Protein 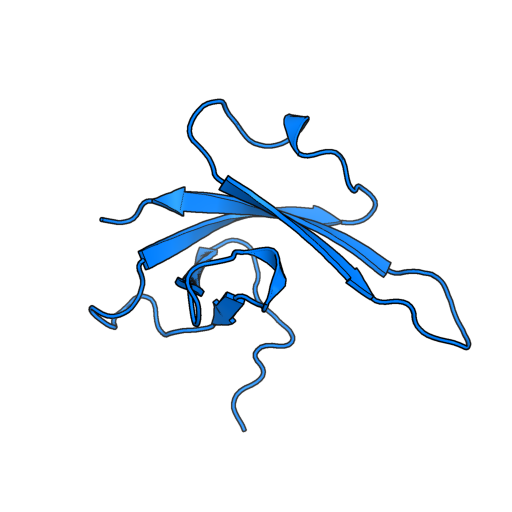AF-A0A6H1K1Y5-F1 (afdb_monomer_lite)

Foldseek 3Di:
DQPPVDQAAFWFWADPDPDCVVDTGTDHPPDPRRQKGQNHKAWPDQDQVVADVQWDKRWDFDPDVPDDGTIMITTIHGPD

Radius of gyration: 12.41 Å; chains: 1; bounding box: 38×22×28 Å

Structure (mmCIF, N/CA/C/O backbone):
data_AF-A0A6H1K1Y5-F1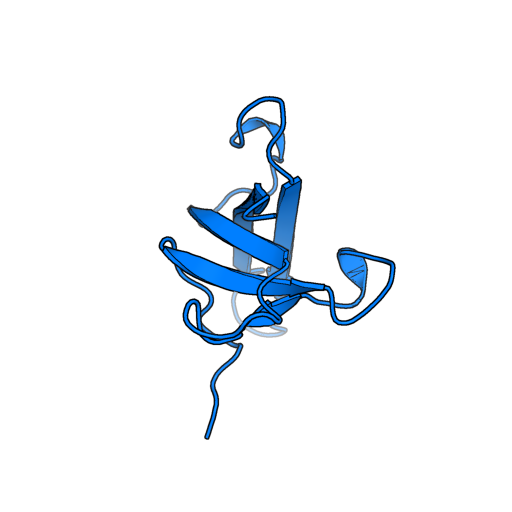
#
_entry.id   AF-A0A6H1K1Y5-F1
#
loop_
_atom_site.group_PDB
_atom_site.id
_atom_site.type_symbol
_atom_site.label_atom_id
_atom_site.label_alt_id
_atom_site.label_comp_id
_atom_site.label_asym_id
_atom_site.label_entity_id
_atom_site.label_seq_id
_atom_site.pdbx_PDB_ins_code
_atom_site.Cartn_x
_atom_site.Cartn_y
_atom_site.Cartn_z
_atom_site.occupancy
_atom_site.B_iso_or_equiv
_atom_site.auth_seq_id
_atom_site.auth_comp_id
_atom_site.auth_asym_id
_atom_site.auth_atom_id
_atom_site.pdbx_PDB_model_num
ATOM 1 N N . MET A 1 1 ? 10.491 -7.548 16.550 1.00 39.88 1 MET A N 1
ATOM 2 C CA . MET A 1 1 ? 11.407 -7.319 15.412 1.00 39.88 1 MET A CA 1
ATOM 3 C C . MET A 1 1 ? 10.455 -7.228 14.247 1.00 39.88 1 MET A C 1
ATOM 5 O O . MET A 1 1 ? 10.014 -8.260 13.773 1.00 39.88 1 MET A O 1
ATOM 9 N N . ASP A 1 2 ? 9.947 -6.025 14.005 1.00 40.81 2 ASP A N 1
ATOM 10 C CA . ASP A 1 2 ? 8.684 -5.814 13.297 1.00 40.81 2 ASP A CA 1
ATOM 11 C C . ASP A 1 2 ? 9.026 -5.119 11.987 1.00 40.81 2 ASP A C 1
ATOM 13 O O . ASP A 1 2 ? 9.183 -3.898 11.906 1.00 40.81 2 ASP A O 1
ATOM 17 N N . ASP A 1 3 ? 9.292 -5.961 10.996 1.00 44.91 3 ASP A N 1
ATOM 18 C CA . ASP A 1 3 ? 9.767 -5.592 9.677 1.00 44.91 3 ASP A CA 1
ATOM 19 C C . ASP A 1 3 ? 8.652 -4.913 8.871 1.00 44.91 3 ASP A C 1
ATOM 21 O O . ASP A 1 3 ? 7.983 -5.522 8.043 1.00 44.91 3 ASP A O 1
ATOM 25 N N . ALA A 1 4 ? 8.537 -3.592 9.019 1.00 47.19 4 ALA A N 1
ATOM 26 C CA . ALA A 1 4 ? 7.861 -2.723 8.048 1.00 47.19 4 ALA A CA 1
ATOM 27 C C . ALA A 1 4 ? 8.545 -2.729 6.654 1.00 47.19 4 ALA A C 1
ATOM 29 O O . ALA A 1 4 ? 8.141 -2.005 5.740 1.00 47.19 4 ALA A O 1
ATOM 30 N N . GLU A 1 5 ? 9.610 -3.522 6.472 1.00 50.41 5 GLU A N 1
ATOM 31 C CA . GLU A 1 5 ? 10.319 -3.672 5.202 1.00 50.41 5 GLU A CA 1
ATOM 32 C C . GLU A 1 5 ? 9.540 -4.536 4.189 1.00 50.41 5 GLU A C 1
ATOM 34 O O . GLU A 1 5 ? 9.748 -4.359 2.987 1.00 50.41 5 GLU A O 1
ATOM 39 N N . SER A 1 6 ? 8.580 -5.355 4.647 1.00 50.41 6 SER A N 1
ATOM 40 C CA . SER A 1 6 ? 7.818 -6.313 3.831 1.00 50.41 6 SER A CA 1
ATOM 41 C C . SER A 1 6 ? 6.306 -6.043 3.844 1.00 50.41 6 SER A C 1
ATOM 43 O O . SER A 1 6 ? 5.517 -6.916 4.182 1.00 50.41 6 SER A O 1
ATOM 45 N N . ALA A 1 7 ? 5.876 -4.829 3.495 1.00 59.38 7 ALA A N 1
ATOM 46 C CA . ALA A 1 7 ? 4.466 -4.619 3.160 1.00 59.38 7 ALA A CA 1
ATOM 47 C C . ALA A 1 7 ? 4.183 -5.334 1.826 1.00 59.38 7 ALA A C 1
ATOM 49 O O . ALA A 1 7 ? 4.642 -4.887 0.773 1.00 59.38 7 ALA A O 1
ATOM 50 N N . GLU A 1 8 ? 3.487 -6.466 1.869 1.00 66.94 8 GLU A N 1
ATOM 51 C CA . GLU A 1 8 ? 3.134 -7.265 0.690 1.00 66.94 8 GLU A CA 1
ATOM 52 C C . GLU A 1 8 ? 1.658 -7.072 0.319 1.00 66.94 8 GLU A C 1
ATOM 54 O O . GLU A 1 8 ? 0.881 -6.477 1.066 1.00 66.94 8 GLU A O 1
ATOM 59 N N . ALA A 1 9 ? 1.236 -7.582 -0.841 1.00 73.88 9 ALA A N 1
ATOM 60 C CA . ALA A 1 9 ? -0.183 -7.597 -1.183 1.00 73.88 9 ALA A CA 1
ATOM 61 C C . ALA A 1 9 ? -0.963 -8.400 -0.129 1.00 73.88 9 ALA A C 1
ATOM 63 O O . ALA A 1 9 ? -0.670 -9.567 0.119 1.00 73.88 9 ALA A O 1
ATOM 64 N N . GLY A 1 10 ? -1.962 -7.769 0.481 1.00 74.50 10 GLY A N 1
ATOM 65 C CA . GLY A 1 10 ? -2.748 -8.307 1.587 1.00 74.50 10 GLY A CA 1
ATOM 66 C C . GLY A 1 10 ? -2.427 -7.689 2.946 1.00 74.50 10 GLY A C 1
ATOM 67 O O . GLY A 1 10 ? -3.231 -7.861 3.863 1.00 74.50 10 GLY A O 1
ATOM 68 N N . ASP A 1 11 ? -1.325 -6.953 3.058 1.00 83.94 11 ASP A N 1
ATOM 69 C CA . ASP A 1 11 ? -0.879 -6.333 4.300 1.00 83.94 11 ASP A CA 1
ATOM 70 C C . ASP A 1 11 ? -1.662 -5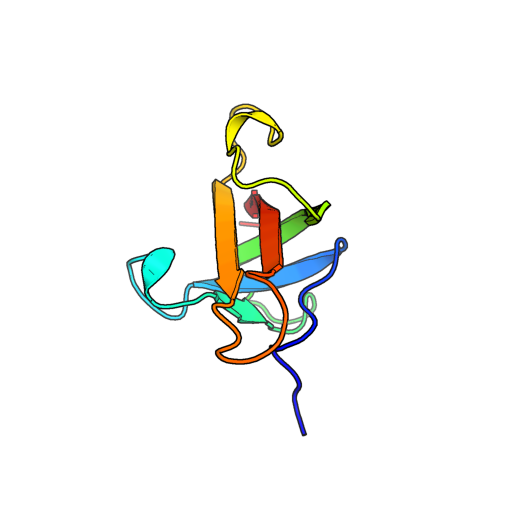.051 4.620 1.00 83.94 11 ASP A C 1
ATOM 72 O O . ASP A 1 11 ? -2.129 -4.353 3.715 1.00 83.94 11 ASP A O 1
ATOM 76 N N . CYS A 1 12 ? -1.850 -4.738 5.901 1.00 86.06 12 CYS A N 1
ATOM 77 C CA . CYS A 1 12 ? -2.553 -3.525 6.304 1.00 86.06 12 CYS A CA 1
ATOM 78 C C . CYS A 1 12 ? -1.574 -2.453 6.737 1.00 86.06 12 CYS A C 1
ATOM 80 O O . CYS A 1 12 ? -0.579 -2.700 7.407 1.00 86.06 12 CYS A O 1
ATOM 82 N N . VAL A 1 13 ? -1.873 -1.221 6.355 1.00 82.94 13 VAL A N 1
ATOM 83 C CA . VAL A 1 13 ? -1.013 -0.090 6.646 1.00 82.94 13 VAL A CA 1
ATOM 84 C C . VAL A 1 13 ? -1.811 1.054 7.238 1.00 82.94 13 VAL A C 1
ATOM 86 O O . VAL A 1 13 ? -2.938 1.368 6.848 1.00 82.94 13 VAL A O 1
ATOM 89 N N . GLN A 1 14 ? -1.177 1.713 8.187 1.00 83.69 14 GLN A N 1
ATOM 90 C CA . GLN A 1 14 ? -1.638 2.947 8.771 1.00 83.69 14 GLN A CA 1
ATOM 91 C C . GLN A 1 14 ? -0.833 4.096 8.176 1.00 83.69 14 GLN A C 1
ATOM 93 O O . GLN A 1 14 ? 0.403 4.041 8.085 1.00 83.69 14 GLN A O 1
ATOM 98 N N . LYS A 1 15 ? -1.524 5.181 7.823 1.00 74.75 15 LYS A N 1
ATOM 99 C CA . LYS A 1 15 ? -0.843 6.454 7.589 1.00 74.75 15 LYS A CA 1
ATOM 100 C C . LYS A 1 15 ? -0.298 6.935 8.926 1.00 74.75 15 LYS A C 1
ATOM 102 O O . LYS A 1 15 ? -1.053 7.371 9.786 1.00 74.75 15 LYS A O 1
ATOM 107 N N . SER A 1 16 ? 1.019 6.857 9.098 1.00 66.88 16 SER A N 1
ATOM 108 C CA . SER A 1 16 ? 1.662 7.379 10.310 1.00 66.88 16 SER A CA 1
ATOM 109 C C . SER A 1 16 ? 1.652 8.906 10.365 1.00 66.88 16 SER A C 1
ATOM 111 O O . SER A 1 16 ? 1.895 9.479 11.422 1.00 66.88 16 SER A O 1
ATOM 113 N N . SER A 1 17 ? 1.359 9.568 9.244 1.00 61.88 17 SER A N 1
ATOM 114 C CA . SER A 1 17 ? 1.280 11.020 9.153 1.00 61.88 17 SER A CA 1
ATOM 115 C C . SER A 1 17 ? 0.287 11.456 8.072 1.00 61.88 17 SER A C 1
ATOM 117 O O . SER A 1 17 ? -0.175 10.649 7.263 1.00 61.88 17 SER A O 1
ATOM 119 N N . SER A 1 18 ? -0.037 12.748 8.039 1.00 62.56 18 SER A N 1
ATOM 120 C CA . SER A 1 18 ? -0.996 13.355 7.098 1.00 62.56 18 SER A CA 1
ATOM 121 C C . SER A 1 18 ? -0.641 13.148 5.615 1.00 62.56 18 SER A C 1
ATOM 123 O O . SER A 1 18 ? -1.494 13.327 4.746 1.00 62.56 18 SER A O 1
ATOM 125 N N . SER A 1 19 ? 0.599 12.750 5.327 1.00 58.28 19 SER A N 1
ATOM 126 C CA . SER A 1 19 ? 1.160 12.546 3.992 1.00 58.28 19 SER A CA 1
ATOM 127 C C . SER A 1 19 ? 1.503 11.071 3.776 1.00 58.28 19 SER A C 1
ATOM 129 O O . SER A 1 19 ? 2.099 10.445 4.647 1.00 58.28 19 SER A O 1
ATOM 131 N N . LEU A 1 20 ? 1.195 10.528 2.593 1.00 61.97 20 LEU A N 1
ATOM 132 C CA . LEU A 1 20 ? 1.676 9.199 2.179 1.00 61.97 20 LEU A CA 1
ATOM 133 C C . LEU A 1 20 ? 3.207 9.162 2.030 1.00 61.97 20 LEU A C 1
ATOM 135 O O . LEU A 1 20 ? 3.807 8.119 2.251 1.00 61.97 20 LEU A O 1
ATOM 139 N N . ASP A 1 21 ? 3.822 10.299 1.694 1.00 58.03 21 ASP A N 1
ATOM 140 C CA . ASP A 1 21 ? 5.263 10.452 1.443 1.00 58.03 21 ASP A CA 1
ATOM 141 C C . ASP A 1 21 ? 6.143 10.196 2.676 1.00 58.03 21 ASP A C 1
ATOM 143 O O . ASP A 1 21 ? 7.219 9.616 2.558 1.00 58.03 21 ASP A O 1
ATOM 147 N N . ASP A 1 22 ? 5.667 10.571 3.870 1.00 60.50 22 ASP A N 1
ATOM 148 C CA . ASP A 1 22 ? 6.397 10.404 5.141 1.00 60.50 22 ASP A CA 1
ATOM 149 C C . ASP A 1 22 ? 6.509 8.937 5.587 1.00 60.50 22 ASP A C 1
ATOM 151 O O . ASP A 1 22 ? 7.215 8.614 6.543 1.00 60.50 22 ASP A O 1
ATOM 155 N N . GLY A 1 23 ? 5.837 8.036 4.873 1.00 65.69 23 GLY A N 1
ATOM 156 C CA . GLY A 1 23 ? 5.910 6.606 5.095 1.00 65.69 23 GLY A CA 1
ATOM 157 C C . GLY A 1 23 ? 4.607 6.025 5.624 1.00 65.69 23 GLY A C 1
ATOM 158 O O . GLY A 1 23 ? 3.872 6.603 6.429 1.00 65.69 23 GLY A O 1
ATOM 159 N N . LEU A 1 24 ? 4.338 4.820 5.147 1.00 74.06 24 LEU A N 1
ATOM 160 C CA . LEU A 1 24 ? 3.281 3.962 5.647 1.00 74.06 24 LEU A CA 1
ATOM 161 C C . LEU A 1 24 ? 3.862 3.063 6.724 1.00 74.06 24 LEU A C 1
ATOM 163 O O . LEU A 1 24 ? 4.968 2.537 6.576 1.00 74.06 24 LEU A O 1
ATOM 167 N N . LYS A 1 25 ? 3.103 2.868 7.795 1.00 77.06 25 LYS A N 1
ATOM 168 C CA . LYS A 1 25 ? 3.454 1.893 8.817 1.00 77.06 25 LYS A CA 1
ATOM 169 C C . LYS A 1 25 ? 2.621 0.650 8.594 1.00 77.06 25 LYS A C 1
ATOM 171 O O . LYS A 1 25 ? 1.399 0.726 8.642 1.00 77.06 25 LYS A O 1
ATOM 176 N N . VAL A 1 26 ? 3.296 -0.469 8.370 1.00 77.69 26 VAL A N 1
ATOM 177 C CA . VAL A 1 26 ? 2.676 -1.791 8.418 1.00 77.69 26 VAL A CA 1
ATOM 178 C C . VAL A 1 26 ? 2.087 -1.994 9.806 1.00 77.69 26 VAL A C 1
ATOM 180 O O . VAL A 1 26 ? 2.771 -1.818 10.819 1.00 77.69 26 VAL A O 1
ATOM 183 N N . VAL A 1 27 ? 0.799 -2.295 9.841 1.00 81.81 27 VAL A N 1
ATOM 184 C CA . VAL A 1 27 ? 0.046 -2.605 11.049 1.00 81.81 27 VAL A CA 1
ATOM 185 C C . VAL A 1 27 ? -0.716 -3.895 10.825 1.00 81.81 27 VAL A C 1
ATOM 187 O O . VAL A 1 27 ? -1.001 -4.302 9.702 1.00 81.81 27 VAL A O 1
ATOM 190 N N . ASP A 1 28 ? -1.086 -4.537 11.920 1.00 79.69 28 ASP A N 1
ATOM 191 C CA . ASP A 1 28 ? -1.883 -5.742 11.828 1.00 79.69 28 ASP A CA 1
ATOM 192 C C . ASP A 1 28 ? -3.252 -5.422 11.209 1.00 79.69 28 ASP A C 1
ATOM 194 O O . ASP A 1 28 ? -3.927 -4.480 11.631 1.00 79.69 28 ASP A O 1
ATOM 198 N N . CYS A 1 29 ? -3.697 -6.208 10.226 1.00 73.81 29 CYS A N 1
ATOM 199 C CA . CYS A 1 29 ? -5.044 -6.054 9.666 1.00 73.81 29 CYS A CA 1
ATOM 200 C C . CYS A 1 29 ? -6.148 -6.279 10.709 1.00 73.81 29 CYS A C 1
ATOM 202 O O . CYS A 1 29 ? -7.286 -5.859 10.495 1.00 73.81 29 CYS A O 1
ATOM 204 N N . GLY A 1 30 ? -5.836 -6.952 11.822 1.00 73.44 30 GLY A N 1
ATOM 205 C CA . GLY A 1 30 ? -6.738 -7.087 12.965 1.00 73.44 30 GLY A CA 1
ATOM 206 C C . GLY A 1 30 ? -6.816 -5.840 13.854 1.00 73.44 30 GLY A C 1
ATOM 207 O O . GLY A 1 30 ? -7.698 -5.766 14.711 1.00 73.44 30 GLY A O 1
ATOM 208 N N . SER A 1 31 ? -5.924 -4.865 13.669 1.00 78.12 31 SER A N 1
ATOM 209 C CA . SER A 1 31 ? -5.918 -3.624 14.438 1.00 78.12 31 SER A CA 1
ATOM 210 C C . SER A 1 31 ? -6.879 -2.605 13.835 1.00 78.12 31 SER A C 1
ATOM 212 O O . SER A 1 31 ? -6.831 -2.299 12.647 1.00 78.12 31 SER A O 1
ATOM 214 N N . SER A 1 32 ? -7.683 -1.961 14.684 1.00 78.50 32 SER A N 1
ATOM 215 C CA . SER A 1 32 ? -8.560 -0.833 14.309 1.00 78.50 32 SER A CA 1
ATOM 216 C C . SER A 1 32 ? -7.812 0.407 13.783 1.00 78.50 32 SER A C 1
ATOM 218 O O . SER A 1 32 ? -8.429 1.414 13.433 1.00 78.50 32 SER A O 1
ATOM 220 N N . GLU A 1 33 ? -6.484 0.346 13.800 1.00 78.00 33 GLU A N 1
ATOM 221 C CA . GLU A 1 33 ? -5.529 1.363 13.373 1.00 78.00 33 GLU A CA 1
ATOM 222 C C . GLU A 1 33 ? -5.172 1.232 11.883 1.00 78.00 33 GLU A C 1
ATOM 224 O O . GLU A 1 33 ? -4.559 2.138 11.328 1.00 78.00 33 GLU A O 1
ATOM 229 N N . ALA A 1 34 ? -5.545 0.126 11.228 1.00 82.25 34 ALA A N 1
ATOM 230 C CA . ALA A 1 34 ? -5.399 -0.042 9.789 1.00 82.25 34 ALA A CA 1
ATOM 231 C C . ALA A 1 34 ? -6.342 0.915 9.045 1.00 82.25 34 ALA A C 1
ATOM 233 O O . ALA A 1 34 ? -7.560 0.740 9.053 1.00 82.25 34 ALA A O 1
ATOM 234 N N . ASP A 1 35 ? -5.777 1.932 8.394 1.00 84.31 35 ASP A N 1
ATOM 235 C CA . ASP A 1 35 ? -6.545 2.864 7.560 1.00 84.31 35 ASP A CA 1
ATOM 236 C C . ASP A 1 35 ? -6.644 2.373 6.108 1.00 84.31 35 ASP A C 1
ATOM 238 O O . ASP A 1 35 ? -7.643 2.613 5.423 1.00 84.31 35 ASP A O 1
ATOM 242 N N . TYR A 1 36 ? -5.616 1.663 5.634 1.00 85.69 36 TYR A N 1
ATOM 243 C CA . TYR A 1 36 ? -5.537 1.149 4.272 1.00 85.69 36 TYR A CA 1
ATOM 244 C C . TYR A 1 36 ? -5.064 -0.302 4.252 1.00 85.69 36 TYR A C 1
ATOM 246 O O . TYR A 1 36 ? -4.375 -0.766 5.159 1.00 85.69 36 TYR A O 1
ATOM 254 N N . LYS A 1 37 ? -5.392 -1.012 3.177 1.00 86.00 37 LYS A N 1
ATOM 255 C CA . LYS A 1 37 ? -4.898 -2.360 2.900 1.00 86.00 37 LYS A CA 1
ATOM 256 C C . LYS A 1 37 ? -4.212 -2.398 1.552 1.00 86.00 37 LYS A C 1
ATOM 258 O O . LYS A 1 37 ? -4.744 -1.883 0.573 1.00 86.00 37 LYS A O 1
ATOM 263 N N . VAL A 1 38 ? -3.053 -3.031 1.488 1.00 86.88 38 VAL A N 1
ATOM 264 C CA . VAL A 1 38 ? -2.358 -3.306 0.241 1.00 86.88 38 VAL A CA 1
ATOM 265 C C . VAL A 1 38 ? -3.189 -4.315 -0.543 1.00 86.88 38 VAL A C 1
ATOM 267 O O . VAL A 1 38 ? -3.325 -5.475 -0.167 1.00 86.88 38 VAL A O 1
ATOM 270 N N . SER A 1 39 ? -3.783 -3.855 -1.631 1.00 85.25 39 SER A N 1
ATOM 271 C CA . SER A 1 39 ? -4.543 -4.677 -2.564 1.00 85.25 39 SER A CA 1
ATOM 272 C C . SER A 1 39 ? -3.591 -5.428 -3.491 1.00 85.25 39 SER A C 1
ATOM 274 O O . SER A 1 39 ? -3.710 -6.635 -3.693 1.00 85.25 39 SER A O 1
ATOM 276 N N . THR A 1 40 ? -2.604 -4.722 -4.047 1.00 84.81 40 THR A N 1
ATOM 277 C CA . THR A 1 40 ? -1.656 -5.273 -5.023 1.00 84.81 40 THR A CA 1
ATOM 278 C C . THR A 1 40 ? -0.305 -4.577 -4.913 1.00 84.81 40 THR A C 1
ATOM 280 O O . THR A 1 40 ? -0.234 -3.392 -4.591 1.00 84.81 40 THR A O 1
ATOM 283 N N . VAL A 1 41 ? 0.773 -5.314 -5.187 1.00 84.44 41 VAL A N 1
ATOM 284 C CA . VAL A 1 41 ? 2.136 -4.780 -5.260 1.00 84.44 41 VAL A CA 1
ATOM 285 C C . VAL A 1 41 ? 2.681 -5.012 -6.658 1.00 84.44 41 VAL A C 1
ATOM 287 O O . VAL A 1 41 ? 2.762 -6.145 -7.130 1.00 84.44 41 VAL A O 1
ATOM 290 N N . HIS A 1 42 ? 3.083 -3.929 -7.306 1.00 86.31 42 HIS A N 1
ATOM 291 C CA . HIS A 1 42 ? 3.763 -3.945 -8.585 1.00 86.31 42 HIS A CA 1
ATOM 292 C C . HIS A 1 42 ? 5.233 -3.613 -8.370 1.00 86.31 42 HIS A C 1
ATOM 294 O O . HIS A 1 42 ? 5.603 -2.465 -8.140 1.00 86.31 42 HIS A O 1
ATOM 300 N N . ASN A 1 43 ? 6.078 -4.633 -8.444 1.00 78.81 43 ASN A N 1
ATOM 301 C CA . ASN A 1 43 ? 7.524 -4.453 -8.484 1.00 78.81 43 ASN A CA 1
ATOM 302 C C . ASN A 1 43 ? 7.946 -4.002 -9.895 1.00 78.81 43 ASN A C 1
ATOM 304 O O . ASN A 1 43 ? 7.247 -4.292 -10.866 1.00 78.81 43 ASN A O 1
ATOM 308 N N . ASP A 1 44 ? 9.051 -3.263 -9.999 1.00 79.44 44 ASP A N 1
ATOM 309 C CA . ASP A 1 44 ? 9.623 -2.742 -11.255 1.00 79.44 44 ASP A CA 1
ATOM 310 C C . ASP A 1 44 ? 8.818 -1.629 -11.948 1.00 79.44 44 ASP A C 1
ATOM 312 O O . ASP A 1 44 ? 9.086 -1.276 -13.097 1.00 79.44 44 ASP A O 1
ATOM 316 N N . THR A 1 45 ? 7.875 -1.006 -11.242 1.00 81.81 45 THR A N 1
ATOM 317 C CA . THR A 1 45 ? 7.163 0.178 -11.732 1.00 81.81 45 THR A CA 1
ATOM 318 C C . THR A 1 45 ? 7.086 1.266 -10.670 1.00 81.81 45 THR A C 1
ATOM 320 O O . THR A 1 45 ? 7.255 1.015 -9.476 1.00 81.81 45 THR A O 1
ATOM 323 N N . THR A 1 46 ? 6.859 2.493 -11.130 1.00 81.12 46 THR A N 1
ATOM 324 C CA . THR A 1 46 ? 6.493 3.661 -10.315 1.00 81.12 46 THR A CA 1
ATOM 325 C C . THR A 1 46 ? 5.203 4.303 -10.814 1.00 81.12 46 THR A C 1
ATOM 327 O O . THR A 1 46 ? 4.870 5.402 -10.382 1.00 81.12 46 THR A O 1
ATOM 330 N N . ASP A 1 47 ? 4.503 3.657 -11.749 1.00 83.00 47 ASP A N 1
ATOM 331 C CA . ASP A 1 47 ? 3.277 4.181 -12.335 1.00 83.00 47 ASP A CA 1
ATOM 332 C C . ASP A 1 47 ? 2.101 3.971 -11.381 1.00 83.00 47 ASP A C 1
ATOM 334 O O . ASP A 1 47 ? 1.686 2.831 -11.183 1.00 83.00 47 ASP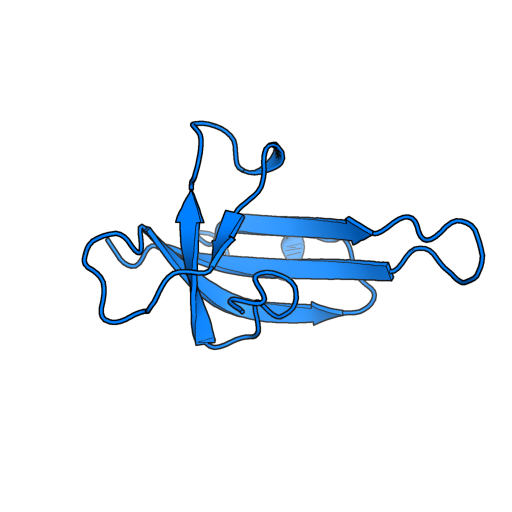 A O 1
ATOM 338 N N . PRO A 1 48 ? 1.509 5.036 -10.814 1.00 78.38 48 PRO A N 1
ATOM 339 C CA . PRO A 1 48 ? 0.334 4.910 -9.954 1.00 78.38 48 PRO A CA 1
ATOM 340 C C . PRO A 1 48 ? -0.912 4.455 -10.728 1.00 78.38 48 PRO A C 1
ATOM 342 O O . PRO A 1 48 ? -1.868 3.975 -10.131 1.00 78.38 48 PRO A O 1
ATOM 345 N N . THR A 1 49 ? -0.885 4.562 -12.058 1.00 84.06 49 THR A N 1
ATOM 346 C CA . THR A 1 49 ? -1.947 4.152 -12.987 1.00 84.06 49 THR A CA 1
ATOM 347 C C . THR A 1 49 ? -2.195 2.643 -13.005 1.00 84.06 49 THR A C 1
ATOM 349 O O . THR A 1 49 ? -3.190 2.194 -13.565 1.00 84.06 49 THR A O 1
ATOM 352 N N . VAL A 1 50 ? -1.283 1.846 -12.438 1.00 85.62 50 VAL A N 1
ATOM 353 C CA . VAL A 1 50 ? -1.490 0.398 -12.263 1.00 85.62 50 VAL A CA 1
ATOM 354 C C . VAL A 1 50 ? -2.545 0.094 -11.198 1.00 85.62 50 VAL A C 1
ATOM 356 O O . VAL A 1 50 ? -3.117 -0.992 -11.204 1.00 85.62 50 VAL A O 1
ATOM 359 N N . CYS A 1 51 ? -2.805 1.050 -10.304 1.00 84.69 51 CYS A N 1
ATOM 360 C CA . CYS A 1 51 ? -3.854 0.972 -9.301 1.00 84.69 51 CYS A CA 1
ATOM 361 C C . CYS A 1 51 ? -5.178 1.485 -9.878 1.00 84.69 51 CYS A C 1
ATOM 363 O O . CYS A 1 51 ? -5.193 2.386 -10.720 1.00 84.69 51 CYS A O 1
ATOM 365 N N . SER A 1 52 ? -6.297 0.926 -9.424 1.00 83.19 52 SER A N 1
ATOM 366 C CA . SER A 1 52 ? -7.624 1.298 -9.920 1.00 83.19 52 SER A CA 1
ATOM 367 C C . SER A 1 52 ? -8.031 2.699 -9.457 1.00 83.19 52 SER A C 1
ATOM 369 O O . SER A 1 52 ? -7.572 3.200 -8.428 1.00 83.19 52 SER A O 1
ATOM 371 N N . GLU A 1 53 ? -8.959 3.327 -10.184 1.00 75.75 53 GLU A N 1
ATOM 372 C CA . GLU A 1 53 ? -9.572 4.588 -9.758 1.00 75.75 53 GLU A CA 1
ATOM 373 C C . GLU A 1 53 ? -10.273 4.413 -8.398 1.00 75.75 53 GLU A C 1
ATOM 375 O O . GLU A 1 53 ? -11.212 3.631 -8.261 1.00 75.75 53 GLU A O 1
ATOM 380 N N . GLY A 1 54 ? -9.793 5.143 -7.386 1.00 74.81 54 GLY A N 1
ATOM 381 C CA . GLY A 1 54 ? -10.255 5.047 -5.995 1.00 74.81 54 GLY A CA 1
ATOM 382 C C . GLY A 1 54 ? -9.260 4.376 -5.042 1.00 74.81 54 GLY A C 1
ATOM 383 O O . GLY A 1 54 ? -9.435 4.461 -3.827 1.00 74.81 54 GLY A O 1
ATOM 384 N N . GLU A 1 55 ? -8.192 3.770 -5.561 1.00 83.75 55 GLU A N 1
ATOM 385 C CA . GLU A 1 55 ? -7.090 3.243 -4.757 1.00 83.75 55 GLU A CA 1
ATOM 386 C C . GLU A 1 55 ? -5.990 4.303 -4.580 1.00 83.75 55 GLU A C 1
ATOM 388 O O . GLU A 1 55 ? -5.690 5.096 -5.474 1.00 83.75 55 GLU A O 1
ATOM 393 N N . SER A 1 56 ? -5.367 4.332 -3.403 1.00 84.12 56 SER A N 1
ATOM 394 C CA . SER A 1 56 ? -4.184 5.155 -3.153 1.00 84.12 56 SER A CA 1
ATOM 395 C C . SER A 1 56 ? -2.941 4.407 -3.629 1.00 84.12 56 SER A C 1
ATOM 397 O O . SER A 1 56 ? -2.582 3.377 -3.070 1.00 84.12 56 SER A O 1
ATOM 399 N N . ALA A 1 57 ? -2.259 4.921 -4.647 1.00 84.75 57 ALA A N 1
ATOM 400 C CA . ALA A 1 57 ? -0.986 4.365 -5.090 1.00 84.75 57 ALA A CA 1
ATOM 401 C C . ALA A 1 57 ? 0.166 4.910 -4.232 1.00 84.75 57 ALA A C 1
ATOM 403 O O . ALA A 1 57 ? 0.365 6.123 -4.145 1.00 84.75 57 ALA A O 1
ATOM 404 N N . TYR A 1 58 ? 0.938 4.021 -3.614 1.00 81.75 58 TYR A N 1
ATOM 405 C CA . TYR A 1 58 ? 2.147 4.363 -2.874 1.00 81.75 58 TYR A CA 1
ATOM 406 C C . TYR A 1 58 ? 3.379 3.887 -3.631 1.00 81.75 58 TYR A C 1
ATOM 408 O O . TYR A 1 58 ? 3.570 2.692 -3.842 1.00 81.75 58 TYR A O 1
ATOM 416 N N . VAL A 1 59 ? 4.227 4.826 -4.037 1.00 80.69 59 VAL A N 1
ATOM 417 C CA . VAL A 1 59 ? 5.463 4.524 -4.755 1.00 80.69 59 VAL A CA 1
ATOM 418 C C . VAL A 1 59 ? 6.614 4.465 -3.760 1.00 80.69 59 VAL A C 1
ATOM 420 O O . VAL A 1 59 ? 6.923 5.453 -3.098 1.00 80.69 59 VAL A O 1
ATOM 423 N N . LYS A 1 60 ? 7.276 3.314 -3.677 1.00 75.12 60 LYS A N 1
ATOM 424 C CA . LYS A 1 60 ? 8.477 3.114 -2.868 1.00 75.12 60 LYS A CA 1
ATOM 425 C C . LYS A 1 60 ? 9.683 3.048 -3.803 1.00 75.12 60 LYS A C 1
ATOM 427 O O . LYS A 1 60 ? 9.883 2.051 -4.496 1.00 75.12 60 LYS A O 1
ATOM 432 N N . ASP A 1 61 ? 10.486 4.111 -3.820 1.00 73.12 61 ASP A N 1
ATOM 433 C CA . ASP A 1 61 ? 11.816 4.113 -4.441 1.00 73.12 61 ASP A CA 1
ATOM 434 C C . ASP A 1 61 ? 12.865 3.947 -3.339 1.00 73.12 61 ASP A C 1
ATOM 436 O O . ASP A 1 61 ? 13.130 4.848 -2.540 1.00 73.12 61 ASP A O 1
ATOM 440 N N . VAL A 1 62 ? 13.442 2.750 -3.256 1.00 71.12 62 VAL A N 1
ATOM 441 C CA . VAL A 1 62 ? 14.565 2.484 -2.361 1.00 71.12 62 VAL A CA 1
ATOM 442 C C . VAL A 1 62 ? 15.847 2.676 -3.154 1.00 71.12 62 VAL A C 1
ATOM 444 O O . VAL A 1 62 ? 16.303 1.791 -3.886 1.00 71.12 62 VAL A O 1
ATOM 447 N N . HIS A 1 63 ? 16.464 3.841 -2.982 1.00 63.22 63 HIS A N 1
ATOM 448 C CA . HIS A 1 63 ? 17.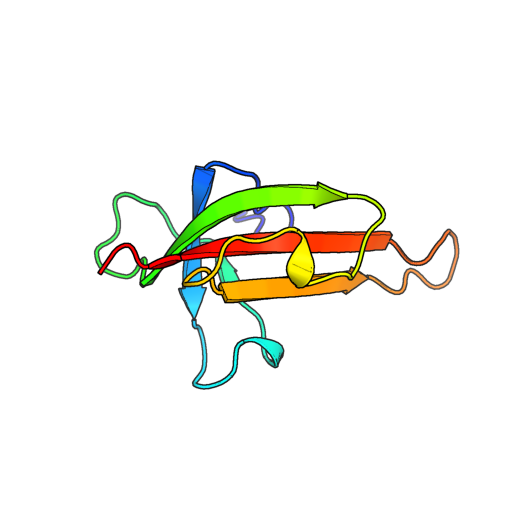753 4.140 -3.585 1.00 63.22 63 HIS A CA 1
ATOM 449 C C . HIS A 1 63 ? 18.894 3.433 -2.826 1.00 63.22 63 HIS A C 1
ATOM 451 O O . HIS A 1 63 ? 19.549 4.009 -1.949 1.00 63.22 63 HIS A O 1
ATOM 457 N N . ARG A 1 64 ? 19.171 2.161 -3.149 1.00 62.12 64 ARG A N 1
ATOM 458 C CA . ARG A 1 64 ? 20.355 1.468 -2.615 1.00 62.12 64 ARG A CA 1
ATOM 459 C C . ARG A 1 64 ? 21.610 1.951 -3.339 1.00 62.12 64 ARG A C 1
ATOM 461 O O . ARG A 1 64 ? 21.830 1.636 -4.504 1.00 62.12 64 ARG A O 1
ATOM 468 N N . ARG A 1 65 ? 22.512 2.619 -2.611 1.00 62.06 65 ARG A N 1
ATOM 469 C CA . ARG A 1 65 ? 23.780 3.202 -3.115 1.00 62.06 65 ARG A CA 1
ATOM 470 C C . ARG A 1 65 ? 24.752 2.242 -3.846 1.00 62.06 65 ARG A C 1
ATOM 472 O O . ARG A 1 65 ? 25.804 2.696 -4.281 1.00 62.06 65 ARG A O 1
ATOM 479 N N . ARG A 1 66 ? 24.476 0.934 -3.951 1.00 59.53 66 ARG A N 1
ATOM 480 C CA . ARG A 1 66 ? 25.413 -0.091 -4.472 1.00 59.53 66 ARG A CA 1
ATOM 481 C C . ARG A 1 66 ? 24.816 -1.107 -5.459 1.00 59.53 66 ARG A C 1
ATOM 483 O O . ARG A 1 66 ? 25.585 -1.853 -6.056 1.00 59.53 66 ARG A O 1
ATOM 490 N N . SER A 1 67 ? 23.497 -1.190 -5.629 1.00 54.16 67 SER A N 1
ATOM 491 C CA . SER A 1 67 ? 22.858 -2.171 -6.526 1.00 54.16 67 SER A CA 1
ATOM 492 C C . SER A 1 67 ? 21.407 -1.783 -6.766 1.00 54.16 67 SER A C 1
ATOM 494 O O . SER A 1 67 ? 20.553 -2.176 -5.983 1.00 54.16 67 SER A O 1
ATOM 496 N N . GLY A 1 68 ? 21.162 -1.006 -7.822 1.00 58.22 68 GLY A N 1
ATOM 497 C CA . GLY A 1 68 ? 19.826 -0.733 -8.355 1.00 58.22 68 GLY A CA 1
ATOM 498 C C . GLY A 1 68 ? 18.911 0.108 -7.458 1.00 58.22 68 GLY A C 1
ATOM 499 O O . GLY A 1 68 ? 18.777 -0.108 -6.255 1.00 58.22 68 GLY A O 1
ATOM 500 N N . SER A 1 69 ? 18.229 1.075 -8.061 1.00 68.56 69 SER A N 1
ATOM 501 C CA . SER A 1 69 ? 17.027 1.657 -7.463 1.00 68.56 69 SER A CA 1
ATOM 502 C C . SER A 1 69 ? 15.956 0.565 -7.466 1.00 68.56 69 SER A C 1
ATOM 504 O O . SER A 1 69 ? 15.598 0.082 -8.539 1.00 68.56 69 SER A O 1
ATOM 506 N N . THR A 1 70 ? 15.480 0.128 -6.299 1.00 71.56 70 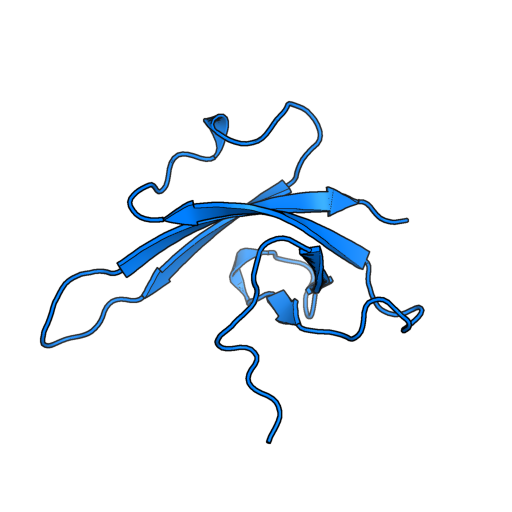THR A N 1
ATOM 507 C CA . THR A 1 70 ? 14.316 -0.771 -6.251 1.00 71.56 70 THR A CA 1
ATOM 508 C C . THR A 1 70 ? 13.075 0.097 -6.247 1.00 71.56 70 THR A C 1
ATOM 510 O O . THR A 1 70 ? 12.865 0.860 -5.305 1.00 71.56 70 THR A O 1
ATOM 513 N N . ARG A 1 71 ? 12.292 -0.005 -7.316 1.00 80.50 71 ARG A N 1
ATOM 514 C CA . ARG A 1 71 ? 11.049 0.734 -7.504 1.00 80.50 71 ARG A CA 1
ATOM 515 C C . ARG A 1 71 ? 9.887 -0.230 -7.431 1.00 80.50 71 ARG A C 1
ATOM 517 O O . ARG A 1 71 ? 9.887 -1.240 -8.131 1.00 80.50 71 ARG A O 1
ATOM 524 N N . MET A 1 72 ? 8.924 0.083 -6.584 1.00 83.06 72 MET A N 1
ATOM 525 C CA . MET A 1 72 ? 7.685 -0.673 -6.490 1.00 83.06 72 MET A CA 1
ATOM 526 C C . MET A 1 72 ? 6.515 0.268 -6.203 1.00 83.06 72 MET A C 1
ATOM 528 O O . MET A 1 72 ? 6.674 1.266 -5.498 1.00 83.06 72 MET A O 1
ATOM 532 N N . VAL A 1 73 ? 5.341 -0.066 -6.729 1.00 86.94 73 VAL A N 1
ATOM 533 C CA . VAL A 1 73 ? 4.067 0.591 -6.426 1.00 86.94 73 VAL A CA 1
ATOM 534 C C . VAL A 1 73 ? 3.209 -0.353 -5.605 1.00 86.94 73 VAL A C 1
ATOM 536 O O . VAL A 1 73 ? 2.965 -1.486 -6.008 1.00 86.94 73 VAL A O 1
ATOM 539 N N . LEU A 1 74 ? 2.722 0.123 -4.468 1.00 85.38 74 LEU A N 1
ATOM 540 C CA . LEU A 1 74 ? 1.723 -0.548 -3.653 1.00 85.38 74 LEU A CA 1
ATOM 541 C C . LEU A 1 74 ? 0.373 0.133 -3.875 1.00 85.38 74 LEU A C 1
ATOM 543 O O . LEU A 1 74 ? 0.217 1.319 -3.591 1.00 85.38 74 LEU A O 1
ATOM 547 N N . CYS A 1 75 ? -0.601 -0.615 -4.378 1.00 88.38 75 CYS A N 1
ATOM 548 C CA . CYS A 1 75 ? -1.979 -0.165 -4.503 1.00 88.38 75 CYS A CA 1
ATOM 549 C C . CYS A 1 75 ? -2.696 -0.389 -3.181 1.00 88.38 75 CYS A C 1
ATOM 551 O O . CYS A 1 75 ? -2.784 -1.519 -2.701 1.00 88.38 75 CYS A O 1
ATOM 553 N N . LEU A 1 76 ? -3.189 0.690 -2.588 1.00 85.69 76 LEU A N 1
ATOM 554 C CA . LEU A 1 76 ? -3.828 0.690 -1.285 1.00 85.69 76 LEU A CA 1
ATOM 555 C C . LEU A 1 76 ? -5.320 0.950 -1.442 1.00 85.69 76 LEU A C 1
ATOM 557 O O . LEU A 1 76 ? -5.732 1.966 -1.999 1.00 85.69 76 LEU A O 1
ATOM 561 N N . THR A 1 77 ? -6.131 0.069 -0.884 1.00 86.94 77 THR A N 1
ATOM 562 C CA . THR A 1 77 ? -7.575 0.250 -0.780 1.00 86.94 77 THR A CA 1
ATOM 563 C C . THR A 1 77 ? -7.936 0.769 0.609 1.00 86.94 77 THR A C 1
ATOM 565 O O . THR A 1 77 ? -7.293 0.407 1.599 1.00 86.94 77 THR A O 1
ATOM 568 N N . THR A 1 78 ? -8.927 1.658 0.698 1.00 82.88 78 THR A N 1
ATOM 569 C CA . THR A 1 78 ? -9.419 2.141 1.996 1.00 82.88 78 THR A CA 1
ATOM 570 C C . THR A 1 78 ? -10.162 0.989 2.665 1.00 82.88 78 THR A C 1
ATOM 572 O O . THR A 1 78 ? -11.040 0.371 2.067 1.00 82.88 78 THR A O 1
ATOM 575 N N . VAL A 1 79 ? -9.790 0.654 3.900 1.00 75.94 79 VAL A N 1
ATOM 576 C CA . VAL A 1 79 ? -10.510 -0.370 4.687 1.00 75.94 79 VAL A CA 1
ATOM 577 C C . VAL A 1 79 ? -11.535 0.240 5.639 1.00 75.94 79 VAL A C 1
ATOM 579 O O . VAL A 1 79 ? -12.219 -0.485 6.359 1.00 75.94 79 VAL A O 1
ATOM 582 N N . LYS A 1 80 ? -11.644 1.568 5.624 1.00 58.41 80 LYS A N 1
ATOM 583 C CA . LYS A 1 80 ? -12.487 2.373 6.498 1.00 58.41 80 LYS A CA 1
ATOM 584 C C . LYS A 1 80 ? -13.540 3.132 5.709 1.00 58.41 80 LYS A C 1
ATOM 586 O O . LYS A 1 80 ? -13.203 3.590 4.591 1.00 58.41 80 LYS A O 1
#

Sequence (80 aa):
MDDAESAEAGDCVQKSSSSLDDGLKVVDCGSSEADYKVSTVHNDTTDPTVCSEGESAYVKDVHRRRSGSTRMVLCLTTVK

pLDDT: mean 73.9, std 12.16, range [39.88, 88.38]

Secondary structure (DSSP, 8-state):
---TT---TT-EEEESSSSSTT-EEEE-TTSTT--EEEEEEEET---GGGSPTTSEEEEEEEE-TTS-EEEEEEEEEE--